Protein AF-A0A7X8BFP9-F1 (afdb_monomer_lite)

Structure (mmCIF, N/CA/C/O backbone):
data_AF-A0A7X8BFP9-F1
#
_entry.id   AF-A0A7X8BFP9-F1
#
loop_
_atom_site.group_PDB
_atom_site.id
_atom_site.type_symbol
_atom_site.label_atom_id
_atom_site.label_alt_id
_atom_site.label_comp_id
_atom_site.label_asym_id
_atom_site.label_entity_id
_atom_site.label_seq_id
_atom_site.pdbx_PDB_ins_code
_atom_site.Cartn_x
_atom_site.Cartn_y
_atom_site.Cartn_z
_atom_site.occupancy
_atom_site.B_iso_or_equiv
_atom_site.auth_seq_id
_atom_site.auth_comp_id
_atom_site.auth_asym_id
_atom_site.auth_atom_id
_atom_site.pdbx_PDB_model_num
ATOM 1 N N . GLU A 1 1 ? 8.073 -20.434 -10.306 1.00 58.38 1 GLU A N 1
ATOM 2 C CA . GLU A 1 1 ? 8.373 -19.885 -8.970 1.00 58.38 1 GLU A CA 1
ATOM 3 C C . GLU A 1 1 ? 7.814 -18.482 -8.953 1.00 58.38 1 GLU A C 1
ATOM 5 O O . GLU A 1 1 ? 8.510 -17.552 -9.329 1.00 58.38 1 GLU A O 1
ATOM 10 N N . ASP A 1 2 ? 6.530 -18.346 -8.624 1.00 81.31 2 ASP A N 1
ATOM 11 C CA . ASP A 1 2 ? 5.846 -17.069 -8.815 1.00 81.31 2 ASP A CA 1
ATOM 12 C C . ASP A 1 2 ? 5.521 -16.493 -7.439 1.00 81.31 2 ASP A C 1
ATOM 14 O O . ASP A 1 2 ? 4.626 -16.975 -6.737 1.00 81.31 2 ASP A O 1
ATOM 18 N N . ASP A 1 3 ? 6.280 -15.479 -7.032 1.00 87.25 3 ASP A N 1
ATOM 19 C CA . ASP A 1 3 ? 6.133 -14.859 -5.713 1.00 87.25 3 ASP A CA 1
ATOM 20 C C . ASP A 1 3 ? 4.794 -14.128 -5.581 1.00 87.25 3 ASP A C 1
ATOM 22 O O . ASP A 1 3 ? 4.160 -14.165 -4.531 1.00 87.25 3 ASP A O 1
ATOM 26 N N . VAL A 1 4 ? 4.293 -13.531 -6.665 1.00 89.44 4 VAL A N 1
ATOM 27 C CA . VAL A 1 4 ? 3.049 -12.744 -6.655 1.00 89.44 4 VAL A CA 1
ATOM 28 C C . VAL A 1 4 ? 1.813 -13.595 -6.301 1.00 89.44 4 VAL A C 1
ATOM 30 O O . VAL A 1 4 ? 1.085 -13.212 -5.380 1.00 89.44 4 VAL A O 1
ATOM 33 N N . PRO A 1 5 ? 1.549 -14.753 -6.944 1.00 92.50 5 PRO A N 1
ATOM 34 C CA . PRO A 1 5 ? 0.481 -15.659 -6.518 1.00 92.50 5 PRO A CA 1
ATOM 35 C C . PRO A 1 5 ? 0.629 -16.15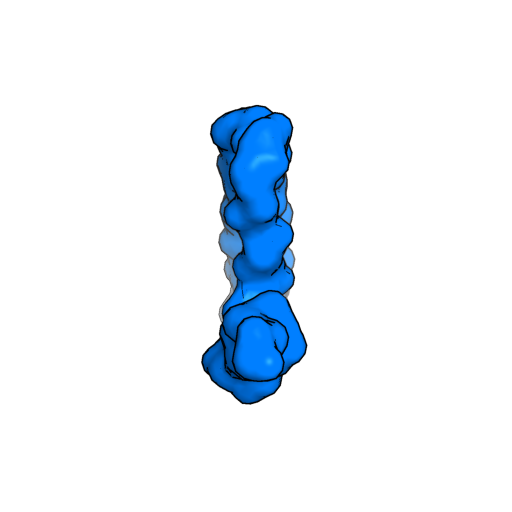3 -5.074 1.00 92.50 5 PRO A C 1
ATOM 37 O O . PRO A 1 5 ? -0.364 -16.200 -4.348 1.00 92.50 5 PRO A O 1
ATOM 40 N N . LYS A 1 6 ? 1.854 -16.474 -4.632 1.00 94.00 6 LYS A N 1
ATOM 41 C CA . LYS A 1 6 ? 2.114 -16.928 -3.254 1.00 94.00 6 LYS A CA 1
ATOM 42 C C . LYS A 1 6 ? 1.800 -15.839 -2.228 1.00 94.00 6 LYS A C 1
ATOM 44 O O . LYS A 1 6 ? 1.099 -16.104 -1.259 1.00 94.00 6 LYS A O 1
ATOM 49 N N . LEU A 1 7 ? 2.245 -14.607 -2.469 1.00 92.50 7 LEU A N 1
ATOM 50 C CA . LEU A 1 7 ? 1.986 -13.461 -1.593 1.00 92.50 7 LEU A CA 1
ATOM 51 C C . LEU A 1 7 ? 0.485 -13.172 -1.465 1.00 92.50 7 LEU A C 1
ATOM 53 O O . LEU A 1 7 ? -0.002 -12.919 -0.364 1.00 92.50 7 LEU A O 1
ATOM 57 N N . LYS A 1 8 ? -0.273 -13.283 -2.563 1.00 90.88 8 LYS A N 1
ATOM 58 C CA . LYS A 1 8 ? -1.740 -13.173 -2.519 1.00 90.88 8 LYS A CA 1
ATOM 59 C C . LYS A 1 8 ? -2.370 -14.283 -1.682 1.00 90.88 8 LYS A C 1
ATOM 61 O O . LYS A 1 8 ? -3.224 -13.997 -0.850 1.00 90.88 8 LYS A O 1
ATOM 66 N N . ALA A 1 9 ? -1.928 -15.529 -1.858 1.00 94.19 9 ALA A N 1
ATOM 67 C CA . ALA A 1 9 ? -2.420 -16.661 -1.071 1.00 94.19 9 ALA A CA 1
ATOM 68 C C . ALA A 1 9 ? -2.113 -16.524 0.434 1.00 94.19 9 ALA A C 1
AT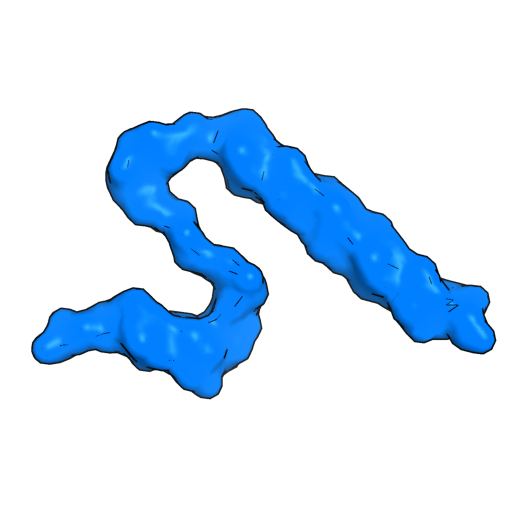OM 70 O O . ALA A 1 9 ? -2.871 -17.021 1.260 1.00 94.19 9 ALA A O 1
ATOM 71 N N . MET A 1 10 ? -1.042 -15.810 0.797 1.00 94.75 10 MET A N 1
ATOM 72 C CA . MET A 1 10 ? -0.685 -15.490 2.186 1.00 94.75 10 MET A CA 1
ATOM 73 C C . MET A 1 10 ? -1.478 -14.314 2.784 1.00 94.75 10 MET A C 1
ATOM 75 O O . MET A 1 10 ? -1.298 -13.999 3.958 1.00 94.75 10 MET A O 1
ATOM 79 N N . GLY A 1 11 ? -2.346 -13.660 2.005 1.00 94.31 11 GLY A N 1
ATOM 80 C CA . GLY A 1 11 ? -3.178 -12.551 2.478 1.00 94.31 11 GLY A CA 1
ATOM 81 C C . GLY A 1 11 ? -2.571 -11.161 2.279 1.00 94.31 11 GLY A C 1
ATOM 82 O O . GLY A 1 11 ? -3.003 -10.213 2.933 1.00 94.31 11 GLY A O 1
ATOM 83 N N . ALA A 1 12 ? -1.588 -11.003 1.385 1.00 94.25 12 ALA A N 1
ATOM 84 C CA . ALA A 1 12 ? -1.125 -9.673 1.000 1.00 94.25 12 ALA A CA 1
ATOM 85 C C . ALA A 1 12 ? -2.284 -8.858 0.395 1.00 94.25 12 ALA A C 1
ATOM 87 O O . ALA A 1 12 ? -2.864 -9.249 -0.619 1.00 94.25 12 ALA A O 1
ATOM 88 N N . GLY A 1 13 ? -2.600 -7.711 1.005 1.00 91.81 13 GLY A N 1
ATOM 89 C CA . GLY A 1 13 ? -3.681 -6.827 0.549 1.00 91.81 13 GLY A CA 1
ATOM 90 C C . GLY A 1 13 ? -3.372 -6.091 -0.761 1.00 91.81 13 GLY A C 1
ATOM 91 O O . GLY A 1 13 ? -4.286 -5.771 -1.517 1.00 91.81 13 GLY A O 1
ATOM 92 N N . ALA A 1 14 ? -2.092 -5.855 -1.051 1.00 94.94 14 ALA A N 1
ATOM 93 C CA . ALA A 1 14 ? -1.607 -5.311 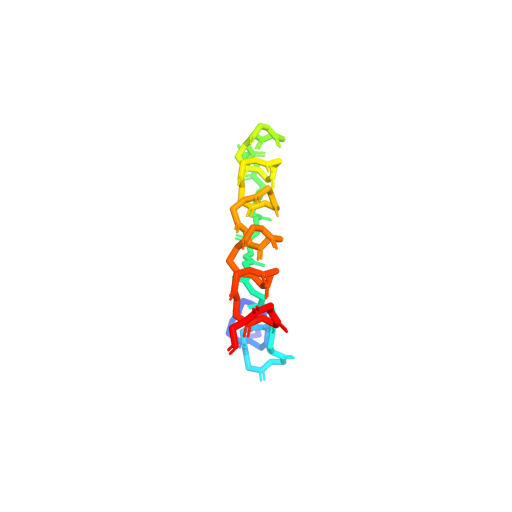-2.315 1.00 94.94 14 ALA A CA 1
ATOM 94 C C . ALA A 1 14 ? -0.155 -5.731 -2.567 1.00 94.94 14 ALA A C 1
ATOM 96 O O . ALA A 1 14 ? 0.573 -6.093 -1.642 1.00 94.94 14 ALA A O 1
ATOM 97 N N . ILE A 1 15 ? 0.258 -5.680 -3.835 1.00 94.31 15 ILE A N 1
ATOM 98 C CA . ILE A 1 15 ? 1.625 -5.964 -4.281 1.00 94.31 15 ILE A CA 1
ATOM 99 C C . ILE A 1 15 ? 2.074 -4.796 -5.156 1.00 94.31 15 ILE A C 1
ATOM 101 O O . ILE A 1 15 ? 1.433 -4.501 -6.163 1.00 94.31 15 ILE A O 1
ATOM 105 N N . PHE A 1 16 ? 3.179 -4.157 -4.777 1.00 94.44 16 PHE A N 1
ATOM 106 C CA . PHE A 1 16 ? 3.760 -3.022 -5.490 1.00 94.44 16 PHE A CA 1
ATOM 107 C C . PHE A 1 16 ? 5.076 -3.457 -6.132 1.00 94.44 16 PHE A C 1
ATOM 109 O O . PHE A 1 16 ? 6.026 -3.821 -5.440 1.00 94.44 16 PHE A O 1
ATOM 116 N N . GLY A 1 17 ? 5.110 -3.479 -7.464 1.00 92.62 17 GLY A N 1
ATOM 117 C CA . GLY A 1 17 ? 6.279 -3.910 -8.229 1.00 92.62 17 GLY A CA 1
ATOM 118 C C . GLY A 1 17 ? 7.302 -2.789 -8.450 1.00 92.62 17 GLY A C 1
ATOM 119 O O . GLY A 1 17 ? 7.028 -1.623 -8.141 1.00 92.62 17 GLY A O 1
ATOM 120 N N . PRO A 1 18 ? 8.466 -3.112 -9.040 1.00 94.69 18 PRO A N 1
ATOM 121 C CA . PRO A 1 18 ? 9.453 -2.115 -9.445 1.00 94.69 18 PRO A CA 1
ATOM 122 C C . PRO A 1 18 ? 8.835 -1.011 -10.312 1.00 94.69 18 PRO A C 1
ATOM 124 O O . PRO A 1 18 ? 8.036 -1.286 -11.204 1.00 94.69 18 PRO A O 1
ATOM 127 N N . GLY A 1 19 ? 9.200 0.243 -10.043 1.00 96.06 19 GLY A N 1
ATOM 128 C CA . GLY A 1 19 ? 8.665 1.409 -10.754 1.00 96.06 19 GLY A CA 1
ATOM 129 C C . GLY A 1 19 ? 7.314 1.914 -10.240 1.00 96.06 19 GLY A C 1
ATOM 130 O O . GLY A 1 19 ? 6.863 2.961 -10.697 1.00 96.06 19 GLY A O 1
ATOM 131 N N . THR A 1 20 ? 6.690 1.239 -9.266 1.00 96.44 20 THR A N 1
ATOM 132 C CA . THR A 1 20 ? 5.505 1.783 -8.588 1.00 96.44 20 THR A CA 1
ATOM 133 C C . THR A 1 20 ? 5.891 3.052 -7.824 1.00 96.44 20 THR A C 1
ATOM 135 O O . THR A 1 20 ? 6.763 2.984 -6.953 1.00 96.44 20 THR A O 1
ATOM 138 N N . PRO A 1 21 ? 5.265 4.207 -8.109 1.00 97.88 21 PRO A N 1
ATOM 139 C CA . PRO A 1 21 ? 5.544 5.425 -7.366 1.00 97.88 21 PRO A CA 1
ATOM 140 C C . PRO A 1 21 ? 5.139 5.279 -5.900 1.00 97.88 21 PRO A C 1
ATOM 142 O O . PRO A 1 21 ? 4.072 4.750 -5.592 1.00 97.88 21 PRO A O 1
ATOM 145 N N . THR A 1 22 ? 5.942 5.831 -4.990 1.00 97.50 22 THR A N 1
ATOM 146 C CA . THR A 1 22 ? 5.642 5.818 -3.550 1.00 97.50 22 THR A CA 1
ATOM 147 C C . THR A 1 22 ? 4.273 6.425 -3.230 1.00 97.50 22 THR A C 1
ATOM 149 O O . THR A 1 22 ? 3.601 5.953 -2.317 1.00 97.50 22 THR A O 1
ATOM 152 N N . SER A 1 23 ? 3.826 7.426 -3.997 1.00 98.00 23 SER A N 1
ATOM 153 C CA . SER A 1 23 ? 2.493 8.025 -3.846 1.00 98.00 23 SER A CA 1
ATOM 154 C C . SER A 1 23 ? 1.368 6.998 -3.987 1.00 98.00 23 SER A C 1
ATOM 156 O O . SER A 1 23 ? 0.447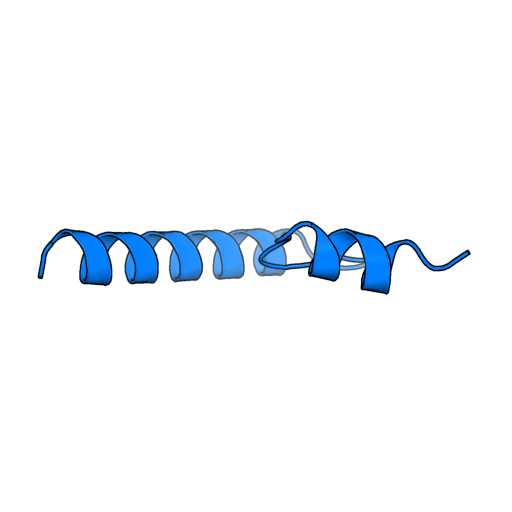 7.003 -3.182 1.00 98.00 23 SER A O 1
ATOM 158 N N . VAL A 1 24 ? 1.490 6.050 -4.921 1.00 98.00 24 VAL A N 1
ATOM 159 C CA . VAL A 1 24 ? 0.498 4.982 -5.123 1.00 98.00 24 VAL A CA 1
ATOM 160 C C . VAL A 1 24 ? 0.425 4.060 -3.903 1.00 98.00 24 VAL A C 1
ATOM 162 O O . VAL A 1 24 ? -0.665 3.670 -3.484 1.00 98.00 24 VAL A O 1
ATOM 165 N N . CYS A 1 25 ? 1.569 3.741 -3.290 1.00 97.31 25 CYS A N 1
ATOM 166 C CA . CYS A 1 25 ? 1.609 2.951 -2.058 1.00 97.31 25 CYS A CA 1
ATOM 167 C C . CYS A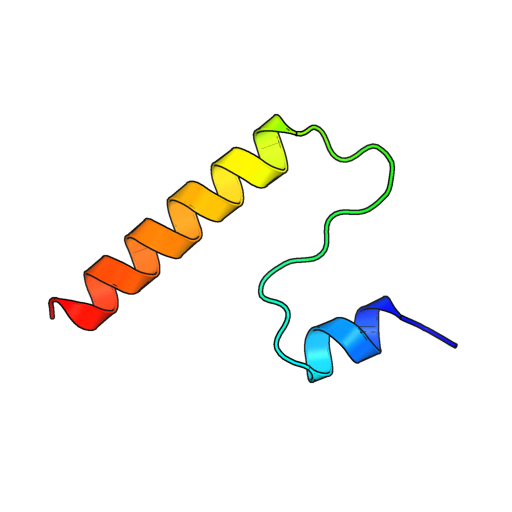 1 25 ? 0.928 3.690 -0.895 1.00 97.31 25 CYS A C 1
ATOM 169 O O . CYS A 1 25 ? 0.179 3.080 -0.132 1.00 97.31 25 CYS A O 1
ATOM 171 N N . ILE A 1 26 ? 1.179 4.999 -0.767 1.00 98.12 26 ILE A N 1
ATOM 172 C CA . ILE A 1 26 ? 0.578 5.856 0.265 1.00 98.12 26 ILE A CA 1
ATOM 173 C C . ILE A 1 26 ? -0.942 5.910 0.092 1.00 98.12 26 ILE A C 1
ATOM 175 O O . ILE A 1 26 ? -1.669 5.673 1.056 1.00 98.12 26 ILE A O 1
ATOM 179 N N . ASP A 1 27 ? -1.420 6.165 -1.125 1.00 98.31 27 ASP A N 1
ATOM 180 C CA . ASP A 1 27 ? -2.850 6.264 -1.422 1.00 98.31 27 ASP A CA 1
ATOM 181 C C . ASP A 1 27 ? -3.582 4.959 -1.087 1.00 98.31 27 ASP A C 1
ATOM 183 O O . ASP A 1 27 ? -4.634 4.976 -0.441 1.00 98.31 27 ASP A O 1
ATOM 187 N N . TRP A 1 28 ? -2.987 3.816 -1.448 1.00 97.81 28 TRP A N 1
ATOM 188 C CA . TRP A 1 28 ? -3.541 2.508 -1.109 1.00 97.81 28 TRP A CA 1
ATOM 189 C C . TRP A 1 28 ? -3.607 2.281 0.406 1.00 97.81 28 TRP A C 1
ATOM 191 O O . TRP A 1 28 ? -4.649 1.871 0.917 1.00 97.81 28 TRP A O 1
ATOM 201 N N . LEU A 1 29 ? -2.529 2.588 1.139 1.00 97.81 29 LEU A N 1
ATOM 202 C CA . LEU A 1 29 ? -2.492 2.444 2.598 1.00 97.81 29 LEU A CA 1
ATOM 203 C C . LEU A 1 29 ? -3.569 3.297 3.276 1.00 97.81 29 LEU A C 1
ATOM 205 O O . LEU A 1 29 ? -4.267 2.813 4.167 1.00 97.81 29 LEU A O 1
ATOM 209 N N . LEU A 1 30 ? -3.735 4.549 2.841 1.00 98.25 30 LEU A N 1
ATOM 210 C CA . LEU A 1 30 ? -4.749 5.448 3.387 1.00 98.25 30 LEU A CA 1
ATOM 211 C C . LEU A 1 30 ? -6.169 4.925 3.138 1.00 98.25 30 LEU A C 1
ATOM 213 O O . LEU A 1 30 ? -6.992 4.981 4.053 1.00 98.25 30 LEU A O 1
ATOM 217 N N . SER A 1 31 ? -6.463 4.398 1.943 1.00 97.62 31 SER A N 1
ATOM 218 C CA . SER A 1 31 ? -7.772 3.791 1.650 1.00 97.62 31 SER A CA 1
ATOM 219 C C . SER A 1 31 ? -8.016 2.551 2.505 1.00 97.62 31 SER A C 1
ATOM 221 O O . SER A 1 31 ? -9.028 2.472 3.198 1.00 97.62 31 SER A O 1
ATOM 223 N N . ALA A 1 32 ? -7.050 1.629 2.542 1.00 97.25 32 ALA A N 1
ATOM 224 C CA . ALA A 1 32 ? -7.172 0.370 3.270 1.00 97.25 32 ALA A CA 1
ATOM 225 C C . ALA A 1 32 ? -7.409 0.586 4.775 1.00 97.25 32 ALA A C 1
ATOM 227 O O . ALA A 1 32 ? -8.229 -0.100 5.387 1.00 97.25 32 ALA A O 1
ATOM 228 N N . VAL A 1 33 ? -6.732 1.569 5.381 1.00 96.75 33 VAL A N 1
ATOM 229 C CA . VAL A 1 33 ? -6.943 1.928 6.793 1.00 96.75 33 VAL A CA 1
ATOM 230 C C . VAL A 1 33 ? -8.335 2.522 7.018 1.00 96.75 33 VAL A C 1
ATOM 232 O O . VAL A 1 33 ? -9.011 2.129 7.967 1.00 96.75 33 VAL A O 1
ATOM 235 N N . ARG A 1 34 ? -8.795 3.427 6.142 1.00 97.81 34 ARG A N 1
ATOM 236 C CA . ARG A 1 34 ? -10.144 4.014 6.240 1.00 97.81 34 ARG A CA 1
ATOM 237 C C . ARG A 1 34 ? -11.234 2.951 6.131 1.00 97.81 34 ARG A C 1
ATOM 239 O O . ARG A 1 34 ? -12.160 2.952 6.936 1.00 97.81 34 ARG A O 1
ATOM 246 N N . GLU A 1 35 ? -11.109 2.037 5.172 1.00 96.44 35 GLU A N 1
ATOM 247 C CA . GLU A 1 35 ? -12.038 0.918 4.982 1.00 96.44 35 GLU A CA 1
ATOM 248 C C . GLU A 1 35 ? -12.066 -0.002 6.205 1.00 96.44 35 GLU A C 1
ATOM 250 O O . GLU A 1 35 ? -13.141 -0.371 6.683 1.00 96.44 35 GLU A O 1
ATOM 255 N N . LYS A 1 36 ? -10.890 -0.325 6.756 1.00 95.75 36 LYS A N 1
ATOM 256 C CA . LYS A 1 36 ? -10.781 -1.118 7.982 1.00 95.75 36 LYS A CA 1
ATOM 257 C C . LYS A 1 36 ? -11.510 -0.449 9.148 1.00 95.75 36 LYS A C 1
ATOM 259 O O . LYS A 1 36 ? -12.330 -1.094 9.793 1.00 95.75 36 LYS A O 1
ATOM 264 N N . TRP A 1 37 ? -11.255 0.834 9.398 1.00 96.50 37 TRP A N 1
ATOM 265 C CA . TRP A 1 37 ? -11.894 1.563 10.497 1.00 96.50 37 TRP A CA 1
ATOM 266 C C . TRP A 1 37 ? -13.403 1.693 10.330 1.00 96.50 37 TRP A C 1
ATOM 268 O O . TRP A 1 37 ? -14.131 1.538 11.307 1.00 96.50 37 TRP A O 1
ATOM 278 N N . 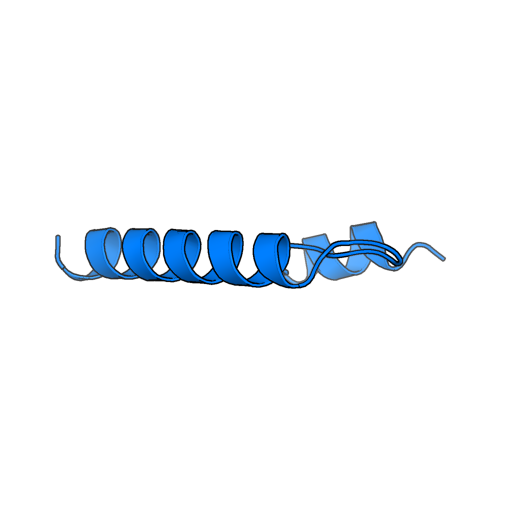ALA A 1 38 ? -13.880 1.930 9.107 1.00 96.31 38 ALA A N 1
ATOM 279 C CA . ALA A 1 38 ? -15.309 1.964 8.820 1.00 96.31 38 ALA A CA 1
ATOM 280 C C . ALA A 1 38 ? -15.981 0.618 9.133 1.00 96.31 38 ALA A C 1
ATOM 282 O O . ALA A 1 38 ? -17.087 0.599 9.661 1.00 96.31 38 ALA A O 1
ATOM 283 N N . LYS A 1 39 ? -15.299 -0.500 8.854 1.00 94.81 39 LYS A N 1
ATOM 284 C CA . LYS A 1 39 ? -15.797 -1.847 9.154 1.00 94.81 39 LYS A CA 1
ATOM 285 C C . LYS A 1 39 ? -15.771 -2.185 10.648 1.00 94.81 39 LYS A C 1
ATOM 287 O O . LYS A 1 39 ? -16.640 -2.912 11.105 1.00 94.81 39 LYS A O 1
ATOM 292 N N . GLU A 1 40 ? -14.768 -1.714 11.384 1.00 93.69 40 GLU A N 1
ATOM 293 C CA . GLU A 1 40 ? -14.602 -2.002 12.820 1.00 93.69 40 GLU A CA 1
ATOM 294 C C . GLU A 1 40 ? -15.434 -1.081 13.727 1.00 93.69 40 GLU A C 1
ATOM 296 O O . GLU A 1 40 ? -15.658 -1.414 14.887 1.00 93.69 40 GLU A O 1
ATOM 301 N N . SER A 1 41 ? -15.879 0.068 13.212 1.00 81.12 41 SER A N 1
ATOM 302 C CA . SER A 1 41 ? -16.686 1.053 13.951 1.00 81.12 41 SER A CA 1
ATOM 303 C C . SER A 1 41 ? -18.192 0.951 13.669 1.00 81.12 41 SER A C 1
ATOM 305 O O . SER A 1 41 ? -18.950 1.787 14.163 1.00 81.12 41 SER A O 1
ATOM 307 N N . ALA A 1 42 ? -18.607 -0.016 12.846 1.00 63.25 42 ALA A N 1
ATOM 308 C CA . ALA A 1 42 ? -19.997 -0.314 12.491 1.00 63.25 42 ALA A CA 1
ATOM 309 C C . ALA A 1 42 ? -20.518 -1.505 13.302 1.00 63.25 42 ALA A C 1
ATOM 311 O O . ALA A 1 42 ? -21.707 -1.461 13.688 1.00 63.25 42 ALA A O 1
#

Sequence (42 aa):
EDDVPKLKAMGAGAIFGPGTPTSVCIDWLLSAVREKWAKESA

Radius of gyration: 12.83 Å; chains: 1; bounding box: 29×28×25 Å

pLDDT: mean 92.98, std 8.19, range [58.38, 98.31]

Foldseek 3Di:
DDVVVVCVVVPNPDDADPPRDVVVVVVVVVVVVVVVCVVVVD

Secondary structure (DSSP, 8-state):
--HHHHHHHTT-S----TT--HHHHHHHHHHHHHHHHHHH--